Protein AF-A0A5R8LUE7-F1 (afdb_monomer_lite)

Organism: Lacticaseibacillus zeae (NCBI:txid57037)

pLDDT: mean 90.41, std 5.62, range [63.44, 96.69]

Foldseek 3Di:
DQPADQQDFQLVQVVDPVLVVLLCVAFPCCPNDPCVVVRRRPGLNVCCVPVNRPHDPVSSVVSSVCCRVPPD

Structure (mmCIF, N/CA/C/O backbone):
data_AF-A0A5R8LUE7-F1
#
_entry.id   AF-A0A5R8LUE7-F1
#
loop_
_atom_site.group_PDB
_atom_site.id
_atom_site.type_symbol
_atom_site.label_atom_id
_atom_site.label_alt_id
_atom_site.label_comp_id
_atom_site.label_asym_id
_atom_site.label_entity_id
_atom_site.label_seq_id
_atom_site.pdbx_PDB_ins_code
_atom_site.Cartn_x
_atom_site.Cartn_y
_atom_site.Cartn_z
_atom_site.occupancy
_atom_site.B_iso_or_equiv
_atom_site.auth_seq_id
_atom_site.auth_comp_id
_atom_site.auth_asym_id
_atom_site.auth_atom_id
_atom_site.pdbx_PDB_model_num
ATOM 1 N N . MET A 1 1 ? -7.986 4.312 17.266 1.00 63.44 1 MET A N 1
ATOM 2 C CA . MET A 1 1 ? -6.708 3.690 16.854 1.00 63.44 1 MET A CA 1
ATOM 3 C C . MET A 1 1 ? -6.753 3.561 15.346 1.00 63.44 1 MET A C 1
ATOM 5 O O . MET A 1 1 ? -7.817 3.209 14.855 1.00 63.44 1 MET A O 1
ATOM 9 N N . ALA A 1 2 ? -5.679 3.905 14.630 1.00 80.38 2 ALA A N 1
ATOM 10 C CA . ALA A 1 2 ? -5.647 3.747 13.176 1.00 80.38 2 ALA A CA 1
ATOM 11 C C . ALA A 1 2 ? -5.772 2.258 12.827 1.00 80.38 2 ALA A C 1
ATOM 13 O O . ALA A 1 2 ? -5.097 1.426 13.434 1.00 80.38 2 ALA A O 1
ATOM 14 N N . LYS A 1 3 ? -6.677 1.928 11.905 1.00 92.31 3 LYS A N 1
ATOM 15 C CA . LYS A 1 3 ? -6.948 0.550 11.481 1.00 92.31 3 LYS A CA 1
ATOM 16 C C . LYS A 1 3 ? -5.864 0.031 10.538 1.00 92.31 3 LYS A C 1
ATOM 18 O O . LYS A 1 3 ? -5.557 -1.156 10.565 1.00 92.31 3 LYS A O 1
ATOM 23 N N . PHE A 1 4 ? -5.293 0.920 9.730 1.00 95.81 4 PHE A N 1
ATOM 24 C CA . PHE A 1 4 ? -4.214 0.630 8.791 1.00 95.81 4 PHE A CA 1
ATOM 25 C C . PHE A 1 4 ? -2.944 1.385 9.191 1.00 95.81 4 PHE A C 1
ATOM 27 O O . PHE A 1 4 ? -3.018 2.500 9.715 1.00 95.81 4 PHE A O 1
ATOM 34 N N . SER A 1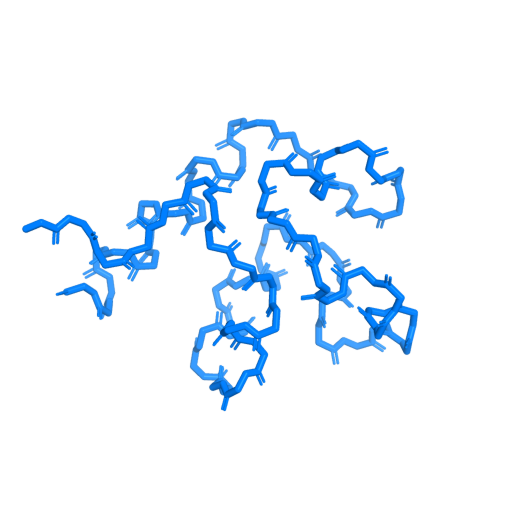 5 ? -1.781 0.790 8.936 1.00 96.38 5 SER A N 1
ATOM 35 C CA . SER A 1 5 ? -0.471 1.361 9.255 1.00 96.38 5 SER A CA 1
ATOM 36 C C . SER A 1 5 ? 0.590 0.927 8.239 1.00 96.38 5 SER A C 1
ATOM 38 O O . SER A 1 5 ? 0.320 0.159 7.316 1.00 96.38 5 SER A O 1
ATOM 40 N N . LYS A 1 6 ? 1.829 1.390 8.436 1.00 95.75 6 LYS A N 1
ATOM 41 C CA . LYS A 1 6 ? 3.001 0.972 7.651 1.00 95.75 6 LYS A CA 1
ATOM 42 C C . LYS A 1 6 ? 3.239 -0.545 7.681 1.00 95.75 6 LYS A C 1
ATOM 44 O O . LYS A 1 6 ? 3.755 -1.089 6.707 1.00 95.75 6 LYS A O 1
ATOM 49 N N . ASP A 1 7 ? 2.815 -1.209 8.758 1.00 96.19 7 ASP A N 1
ATOM 50 C CA . ASP A 1 7 ? 2.950 -2.655 8.974 1.00 96.19 7 ASP A CA 1
ATOM 51 C C . ASP A 1 7 ? 1.831 -3.478 8.322 1.00 96.19 7 ASP A C 1
ATOM 53 O O . ASP A 1 7 ? 1.955 -4.701 8.221 1.00 96.19 7 ASP A O 1
ATOM 57 N N . THR A 1 8 ? 0.747 -2.835 7.867 1.00 95.75 8 THR A N 1
ATOM 58 C CA . THR A 1 8 ? -0.350 -3.516 7.171 1.00 95.75 8 THR A CA 1
ATOM 59 C C . THR A 1 8 ? 0.199 -4.264 5.964 1.00 95.75 8 THR A C 1
ATOM 61 O O . THR A 1 8 ? 0.877 -3.685 5.110 1.00 95.75 8 THR A O 1
ATOM 64 N N . LYS A 1 9 ? -0.099 -5.563 5.869 1.00 95.25 9 LYS A N 1
ATOM 65 C CA . LYS A 1 9 ? 0.328 -6.365 4.721 1.00 95.25 9 LYS A CA 1
ATOM 66 C C . LYS A 1 9 ? -0.562 -6.104 3.522 1.00 95.25 9 LYS A C 1
ATOM 68 O O . LYS A 1 9 ? -1.781 -6.012 3.643 1.00 95.25 9 LYS A O 1
ATOM 73 N N . LEU A 1 10 ? 0.024 -6.119 2.328 1.00 92.69 10 LEU A N 1
ATOM 74 C CA . LEU A 1 10 ? -0.745 -5.976 1.090 1.00 92.69 10 LEU A CA 1
ATOM 75 C C . LEU A 1 10 ? -1.843 -7.050 0.947 1.00 92.69 10 LEU A C 1
ATOM 77 O O . LEU A 1 10 ? -2.920 -6.777 0.429 1.00 92.69 10 LEU A O 1
ATOM 81 N N . SER A 1 11 ? -1.605 -8.264 1.446 1.00 93.38 11 SER A N 1
ATOM 82 C CA . SER A 1 11 ? -2.584 -9.361 1.479 1.00 93.38 11 SER A CA 1
ATOM 83 C C . SER A 1 11 ? -3.841 -9.043 2.287 1.00 93.38 11 SER A C 1
ATOM 85 O O . SER A 1 11 ? -4.915 -9.516 1.918 1.00 93.38 11 SER A O 1
ATOM 87 N N . GLU A 1 12 ? -3.736 -8.227 3.336 1.00 94.31 12 GLU A N 1
ATOM 88 C CA . GLU A 1 12 ? -4.890 -7.773 4.120 1.00 94.31 12 GLU A CA 1
ATOM 89 C C . G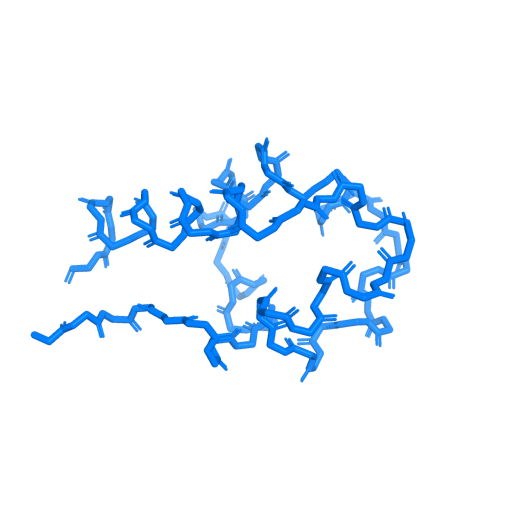LU A 1 12 ? -5.766 -6.818 3.300 1.00 94.31 12 GLU A C 1
ATOM 91 O O . GLU A 1 12 ? -6.990 -6.841 3.413 1.00 94.31 12 GLU A O 1
ATOM 96 N N . LEU A 1 13 ? -5.148 -6.030 2.414 1.00 92.94 13 LEU A N 1
ATOM 97 C CA . LEU A 1 13 ? -5.849 -5.115 1.514 1.00 92.94 13 LEU A CA 1
ATOM 98 C C . LEU A 1 13 ? -6.450 -5.840 0.301 1.00 92.94 13 LEU A C 1
ATOM 100 O O . LEU A 1 13 ? -7.574 -5.549 -0.102 1.00 92.94 13 LEU A O 1
ATOM 104 N N . LEU A 1 14 ? -5.741 -6.837 -0.240 1.00 88.38 14 LEU A N 1
ATOM 105 C CA . LEU A 1 14 ? -6.182 -7.650 -1.382 1.00 88.38 14 LEU A CA 1
ATOM 106 C C . LEU A 1 14 ? -7.473 -8.437 -1.114 1.00 88.38 14 LEU A C 1
ATOM 108 O O . LEU A 1 14 ? -8.162 -8.819 -2.061 1.00 88.38 14 LEU A O 1
ATOM 112 N N . ALA A 1 15 ? -7.813 -8.678 0.154 1.00 85.19 15 ALA A N 1
ATOM 113 C CA . ALA A 1 15 ? -9.039 -9.370 0.541 1.00 85.19 15 ALA A CA 1
ATOM 114 C C . ALA A 1 15 ? -10.318 -8.563 0.238 1.00 85.19 15 ALA A C 1
ATOM 116 O O . ALA A 1 15 ? -11.402 -9.145 0.171 1.00 85.19 15 ALA A O 1
ATOM 117 N N . ASP A 1 16 ? -10.211 -7.246 0.023 1.00 91.00 16 ASP A N 1
ATOM 118 C CA . ASP A 1 16 ? -11.352 -6.367 -0.220 1.00 91.00 16 ASP A CA 1
ATOM 119 C C . ASP A 1 16 ? -11.135 -5.474 -1.451 1.00 91.00 16 ASP A C 1
ATOM 121 O O . ASP A 1 16 ? -10.275 -4.591 -1.495 1.00 91.00 16 ASP A O 1
ATOM 125 N N . LYS A 1 17 ? -12.000 -5.644 -2.457 1.00 89.88 17 LYS A N 1
ATOM 126 C CA . LYS A 1 17 ? -11.975 -4.842 -3.691 1.00 89.88 17 LYS A CA 1
ATOM 127 C C . LYS A 1 17 ? -12.121 -3.336 -3.438 1.00 89.88 17 LYS A C 1
ATOM 129 O O . LYS A 1 17 ? -11.728 -2.546 -4.293 1.00 89.88 17 LYS A O 1
ATOM 134 N N . ARG A 1 18 ? -12.705 -2.920 -2.309 1.00 92.19 18 ARG A N 1
ATOM 135 C CA . ARG A 1 18 ? -12.835 -1.506 -1.927 1.00 92.19 18 ARG A CA 1
ATOM 136 C C . ARG A 1 18 ? -11.484 -0.905 -1.558 1.00 92.19 18 ARG A C 1
ATOM 138 O O . ARG A 1 18 ? -11.198 0.203 -1.998 1.00 92.19 18 ARG A O 1
ATOM 145 N N . TYR A 1 19 ? -10.648 -1.646 -0.828 1.00 94.12 19 TYR A N 1
ATOM 146 C CA . TYR A 1 19 ? -9.300 -1.205 -0.460 1.00 94.12 19 TYR A CA 1
ATOM 147 C C . TYR A 1 19 ? -8.412 -1.134 -1.697 1.00 94.12 19 TYR A C 1
ATOM 149 O O . TYR A 1 19 ? -7.717 -0.143 -1.900 1.00 94.12 19 TYR A O 1
ATOM 157 N N . MET A 1 20 ? -8.533 -2.115 -2.595 1.00 91.25 20 MET A N 1
ATOM 158 C CA . MET A 1 20 ? -7.743 -2.144 -3.827 1.00 91.25 20 MET A CA 1
ATOM 159 C C . MET A 1 20 ? -7.972 -0.938 -4.744 1.00 91.25 20 MET A C 1
ATOM 161 O O . MET A 1 20 ? -7.029 -0.492 -5.384 1.00 91.25 20 MET A O 1
ATOM 165 N N . LYS A 1 21 ? -9.171 -0.336 -4.743 1.00 91.94 21 LYS A N 1
ATOM 166 C CA . LYS A 1 21 ? -9.416 0.924 -5.470 1.00 91.94 21 LYS A CA 1
ATOM 167 C C . LYS A 1 21 ? -8.583 2.097 -4.956 1.00 91.94 21 LYS A C 1
ATOM 169 O O . LYS A 1 21 ? -8.296 3.000 -5.734 1.00 91.94 21 LYS A O 1
ATOM 174 N N . VAL A 1 22 ? -8.262 2.119 -3.664 1.00 94.69 22 VAL A N 1
ATOM 175 C CA . VAL A 1 22 ? -7.368 3.124 -3.074 1.00 94.69 22 VAL A CA 1
ATOM 176 C C . VAL A 1 22 ? -5.919 2.724 -3.340 1.00 94.69 22 VAL A C 1
ATOM 178 O O . VAL A 1 22 ? -5.150 3.547 -3.820 1.00 94.69 22 VAL A O 1
ATOM 181 N N . VAL A 1 23 ? -5.569 1.446 -3.150 1.00 92.38 23 VAL A N 1
ATOM 182 C CA . VAL A 1 23 ? -4.215 0.922 -3.407 1.00 92.38 23 VAL A CA 1
ATOM 183 C C . VAL A 1 23 ? -3.744 1.194 -4.834 1.00 92.38 23 VAL A C 1
ATOM 185 O O . VAL A 1 23 ? -2.645 1.709 -5.004 1.00 92.38 23 VAL A O 1
ATOM 188 N N . ASP A 1 24 ? -4.569 0.940 -5.850 1.00 91.50 24 ASP A N 1
ATOM 189 C CA . ASP A 1 24 ? -4.199 1.145 -7.258 1.00 91.50 24 ASP A CA 1
ATOM 190 C C . ASP A 1 24 ? -3.883 2.608 -7.620 1.00 91.50 24 ASP A C 1
ATOM 192 O O . ASP A 1 24 ? -3.249 2.857 -8.645 1.00 91.50 24 ASP A O 1
ATOM 196 N N . LYS A 1 25 ? -4.301 3.587 -6.802 1.00 92.00 25 LYS A N 1
ATOM 197 C CA . LYS A 1 25 ? -3.949 5.002 -7.008 1.00 92.00 25 LYS A CA 1
ATOM 198 C C . LYS A 1 25 ? -2.488 5.296 -6.669 1.00 92.00 25 LYS A C 1
ATOM 200 O O . LYS A 1 25 ? -1.926 6.240 -7.216 1.00 92.00 25 LYS A O 1
ATOM 205 N N . TYR A 1 26 ? -1.906 4.520 -5.754 1.00 91.81 26 TYR A N 1
ATOM 206 C CA . TYR A 1 26 ? -0.577 4.762 -5.184 1.00 91.81 26 TYR A CA 1
ATOM 207 C C . TYR A 1 26 ? 0.424 3.651 -5.507 1.00 91.81 26 TYR A C 1
ATOM 209 O O . TYR A 1 26 ? 1.622 3.902 -5.544 1.00 91.81 26 TYR A O 1
ATOM 217 N N . VAL A 1 27 ? -0.050 2.430 -5.763 1.00 87.75 27 VAL A N 1
ATOM 218 C CA . VAL A 1 27 ? 0.766 1.280 -6.157 1.00 87.75 27 VAL A CA 1
ATOM 219 C C . VAL A 1 27 ? 0.350 0.841 -7.551 1.00 87.75 27 VAL A C 1
ATOM 221 O O . VAL A 1 27 ? -0.694 0.213 -7.743 1.00 87.75 27 VAL A O 1
ATOM 224 N N . ALA A 1 28 ? 1.188 1.154 -8.537 1.00 82.94 28 ALA A N 1
ATOM 225 C CA . ALA A 1 28 ? 0.907 0.824 -9.923 1.00 82.94 28 ALA A CA 1
ATOM 226 C C . ALA A 1 28 ? 0.793 -0.699 -10.115 1.00 82.94 28 ALA A C 1
ATOM 228 O O . ALA A 1 28 ? 1.711 -1.464 -9.823 1.00 82.94 28 ALA A O 1
ATOM 229 N N . GLY A 1 29 ? -0.350 -1.144 -10.638 1.00 80.75 29 GLY A N 1
ATOM 230 C CA . GLY A 1 29 ? -0.581 -2.547 -10.969 1.00 80.75 29 GLY A CA 1
ATOM 231 C C . GLY A 1 29 ? -0.880 -3.456 -9.775 1.00 80.75 29 GLY A C 1
ATOM 232 O O . GLY A 1 29 ? -0.803 -4.671 -9.934 1.00 80.75 29 GLY A O 1
ATOM 233 N N . ALA A 1 30 ? -1.250 -2.932 -8.604 1.00 85.62 30 ALA A N 1
ATOM 234 C CA . ALA A 1 30 ? -1.573 -3.771 -7.447 1.00 85.62 30 ALA A CA 1
ATOM 235 C C . ALA A 1 30 ? -2.737 -4.749 -7.710 1.00 85.62 30 ALA A C 1
ATOM 237 O O . ALA A 1 30 ? -2.707 -5.881 -7.232 1.00 85.62 30 ALA A O 1
ATOM 238 N N . SER A 1 31 ? -3.750 -4.353 -8.486 1.00 84.06 31 SER A N 1
ATOM 239 C CA . SER A 1 31 ? -4.874 -5.231 -8.851 1.00 84.06 31 SER A CA 1
ATOM 240 C C . SER A 1 31 ? -4.719 -5.960 -10.188 1.00 84.06 31 SER A C 1
ATOM 242 O O . SER A 1 31 ? -5.428 -6.938 -10.433 1.00 84.06 31 SER A O 1
ATOM 244 N N . THR A 1 32 ? -3.813 -5.509 -11.060 1.00 84.31 32 THR A N 1
ATOM 245 C CA . THR A 1 32 ? -3.695 -6.010 -12.441 1.00 84.31 32 THR A CA 1
ATOM 246 C C . THR A 1 32 ? -2.414 -6.788 -12.712 1.00 84.31 32 THR A C 1
ATOM 248 O O . THR A 1 32 ? -2.382 -7.569 -13.661 1.00 84.31 32 THR A O 1
ATOM 251 N N . ASN A 1 33 ? -1.368 -6.619 -11.898 1.00 84.69 33 ASN A N 1
ATOM 252 C CA . ASN A 1 33 ? -0.090 -7.298 -12.070 1.00 84.69 33 ASN A CA 1
ATOM 253 C C . ASN A 1 33 ? -0.134 -8.694 -11.420 1.00 84.69 33 ASN A C 1
ATOM 255 O O . ASN A 1 33 ? -0.195 -8.789 -10.191 1.00 84.69 33 ASN A O 1
ATOM 259 N N . PRO A 1 34 ? -0.019 -9.796 -12.189 1.00 83.88 34 PRO A N 1
ATOM 260 C CA . PRO A 1 34 ? 0.018 -11.150 -11.626 1.00 83.88 34 PRO A CA 1
ATOM 261 C C . PRO A 1 34 ? 1.163 -11.358 -10.621 1.00 83.88 34 PRO A C 1
ATOM 263 O O . PRO A 1 34 ? 1.062 -12.181 -9.710 1.00 83.88 34 PRO A O 1
ATOM 266 N N . GLY A 1 35 ? 2.241 -10.576 -10.748 1.00 86.31 35 GLY A N 1
ATOM 267 C CA . GLY A 1 35 ? 3.377 -10.557 -9.831 1.00 86.31 35 GLY A CA 1
ATOM 268 C C . GLY A 1 35 ? 3.053 -10.039 -8.426 1.00 86.31 35 GLY A C 1
ATOM 269 O O . GLY A 1 35 ? 3.857 -10.248 -7.519 1.00 86.31 35 GLY A O 1
ATOM 270 N N . VAL A 1 36 ? 1.873 -9.443 -8.193 1.00 87.12 36 VAL A N 1
ATOM 271 C CA . VAL A 1 36 ? 1.448 -8.978 -6.858 1.00 87.12 36 VAL A CA 1
ATOM 272 C C . VAL A 1 36 ? 1.451 -10.110 -5.823 1.00 87.12 36 VAL A C 1
ATOM 274 O O . VAL A 1 36 ? 1.717 -9.897 -4.641 1.00 87.12 36 VAL A O 1
ATOM 277 N N . VAL A 1 37 ? 1.246 -11.354 -6.270 1.00 86.50 37 VAL A N 1
ATOM 278 C CA . VAL A 1 37 ? 1.280 -12.547 -5.415 1.00 86.50 37 VAL A CA 1
ATOM 279 C C . VAL A 1 37 ? 2.644 -12.743 -4.745 1.00 86.50 37 VAL A C 1
ATOM 281 O O . VAL A 1 37 ? 2.693 -13.281 -3.640 1.00 86.50 37 VAL A O 1
ATOM 284 N N . MET A 1 38 ? 3.734 -12.280 -5.367 1.00 88.00 38 MET A N 1
ATOM 285 C CA . MET A 1 38 ? 5.088 -12.380 -4.808 1.00 88.00 38 MET A CA 1
ATOM 286 C C . MET A 1 38 ? 5.321 -11.387 -3.665 1.00 88.00 38 MET A C 1
ATOM 288 O O . MET A 1 38 ? 6.126 -11.651 -2.778 1.00 88.00 38 MET A O 1
ATOM 292 N N . VAL A 1 39 ? 4.598 -10.263 -3.665 1.00 89.81 39 VAL A N 1
ATOM 293 C CA . VAL A 1 39 ? 4.787 -9.158 -2.711 1.00 89.81 39 VAL A CA 1
ATOM 294 C C . VAL A 1 39 ? 3.637 -9.015 -1.710 1.00 89.81 39 VAL A C 1
ATOM 296 O O . VAL A 1 39 ? 3.732 -8.229 -0.777 1.00 89.81 39 VAL A O 1
ATOM 299 N N . LYS A 1 40 ? 2.567 -9.815 -1.827 1.00 90.44 40 LYS A N 1
ATOM 300 C CA . LYS A 1 40 ? 1.375 -9.732 -0.956 1.00 90.44 40 LYS A CA 1
ATOM 301 C C . LYS A 1 40 ? 1.653 -9.918 0.544 1.00 90.44 40 LYS A C 1
ATOM 303 O O . LYS A 1 40 ? 0.851 -9.511 1.377 1.00 90.44 40 LYS A O 1
ATOM 308 N N . ASN A 1 41 ? 2.753 -10.575 0.902 1.00 93.56 41 ASN A N 1
ATOM 309 C CA . ASN A 1 41 ? 3.116 -10.812 2.302 1.00 93.56 41 ASN A CA 1
ATOM 310 C C . ASN A 1 41 ? 3.988 -9.696 2.895 1.00 93.56 41 ASN A C 1
ATOM 312 O O . ASN A 1 41 ? 4.264 -9.742 4.093 1.00 93.56 41 ASN A O 1
ATOM 316 N N . LEU A 1 42 ? 4.410 -8.732 2.074 1.00 94.06 42 LEU A N 1
ATOM 317 C CA . LEU A 1 42 ? 5.161 -7.560 2.503 1.00 94.06 42 LEU A CA 1
ATOM 318 C C . LEU A 1 42 ? 4.221 -6.505 3.088 1.00 94.06 42 LEU A C 1
ATOM 320 O O . LEU A 1 42 ? 3.048 -6.415 2.701 1.00 94.06 42 LEU A O 1
ATOM 324 N N . SER A 1 43 ? 4.757 -5.716 4.015 1.00 95.56 43 SER A N 1
ATOM 325 C CA . SER A 1 43 ? 4.088 -4.523 4.522 1.00 95.56 43 SER A CA 1
ATOM 326 C C . SER A 1 43 ? 4.107 -3.391 3.491 1.00 95.56 43 SER A C 1
ATOM 328 O O . SER A 1 43 ? 4.926 -3.395 2.569 1.00 95.56 43 SER A O 1
ATOM 330 N N . LEU A 1 44 ? 3.223 -2.404 3.648 1.00 94.19 44 LEU A N 1
ATOM 331 C CA . LEU A 1 44 ? 3.178 -1.225 2.775 1.00 94.19 44 LEU A CA 1
ATOM 332 C C . LEU A 1 44 ? 4.517 -0.473 2.724 1.00 94.19 44 LEU A C 1
ATOM 334 O O . LEU A 1 44 ? 4.932 -0.033 1.657 1.00 94.19 44 LEU A O 1
ATOM 338 N N . GLU A 1 45 ? 5.233 -0.388 3.845 1.00 94.06 45 GLU A N 1
ATOM 339 C CA . GLU A 1 45 ? 6.574 0.208 3.883 1.00 94.06 45 GLU A CA 1
ATOM 340 C C . GLU A 1 45 ? 7.597 -0.610 3.085 1.00 94.06 45 GLU A C 1
ATOM 342 O O . GLU A 1 45 ? 8.388 -0.063 2.317 1.00 94.06 45 GLU A O 1
ATOM 347 N N . GLN A 1 46 ? 7.550 -1.938 3.198 1.00 94.19 46 GLN A N 1
ATOM 348 C CA . GLN A 1 46 ? 8.455 -2.822 2.466 1.00 94.19 46 GLN A CA 1
ATOM 349 C C . GLN A 1 46 ? 8.215 -2.795 0.951 1.00 94.19 46 GLN A C 1
ATOM 351 O O . GLN A 1 46 ? 9.148 -3.040 0.187 1.00 94.19 46 GLN A O 1
ATOM 356 N N . LEU A 1 47 ? 6.997 -2.474 0.497 1.00 90.44 47 LEU A N 1
ATOM 357 C CA . LEU A 1 47 ? 6.692 -2.348 -0.931 1.00 90.44 47 LEU A CA 1
ATOM 358 C C . LEU A 1 47 ? 7.484 -1.226 -1.613 1.00 90.44 47 LEU A C 1
ATOM 360 O O . LEU A 1 47 ? 7.766 -1.341 -2.801 1.00 90.44 47 LEU A O 1
ATOM 364 N N . ILE A 1 48 ? 7.894 -0.183 -0.885 1.00 90.38 48 ILE A N 1
ATOM 365 C CA . ILE A 1 48 ? 8.695 0.926 -1.437 1.00 90.38 48 ILE A CA 1
ATOM 366 C C . ILE A 1 48 ? 10.052 0.419 -1.946 1.00 90.38 48 ILE A C 1
ATOM 368 O O . ILE A 1 48 ? 10.584 0.920 -2.934 1.00 90.38 48 ILE A O 1
ATOM 372 N N . ALA A 1 49 ? 10.605 -0.616 -1.308 1.00 89.69 49 ALA A N 1
ATOM 373 C CA . ALA A 1 49 ? 11.872 -1.219 -1.714 1.00 89.69 49 ALA A CA 1
ATOM 374 C C . ALA A 1 49 ? 11.764 -2.050 -3.006 1.00 89.69 49 ALA A C 1
ATOM 376 O O . ALA A 1 49 ? 12.775 -2.542 -3.507 1.00 89.69 49 ALA A O 1
ATOM 377 N N . ILE A 1 50 ? 10.553 -2.231 -3.542 1.00 88.19 50 ILE A N 1
ATOM 378 C CA . ILE A 1 50 ? 10.292 -3.014 -4.743 1.00 88.19 50 ILE A CA 1
ATOM 379 C C . ILE A 1 50 ? 10.238 -2.071 -5.955 1.00 88.19 50 ILE A C 1
ATOM 381 O O . ILE A 1 50 ? 9.268 -1.327 -6.103 1.00 88.19 50 ILE A O 1
ATOM 385 N N . PRO A 1 51 ? 11.213 -2.122 -6.885 1.00 83.94 51 PRO A N 1
ATOM 386 C CA . PRO A 1 51 ? 11.282 -1.166 -7.993 1.00 83.94 51 PRO A CA 1
ATOM 387 C C . PRO A 1 51 ? 10.016 -1.124 -8.856 1.00 83.94 51 PRO A C 1
ATOM 389 O O . PRO A 1 51 ? 9.621 -0.056 -9.316 1.00 83.94 51 PRO A O 1
ATOM 392 N N . GLN A 1 52 ? 9.351 -2.271 -9.045 1.00 82.56 52 GLN A N 1
ATOM 393 C CA . GLN A 1 52 ? 8.145 -2.352 -9.872 1.00 82.56 52 GLN A CA 1
ATOM 394 C C . GLN A 1 52 ? 6.885 -1.741 -9.238 1.00 82.56 52 GLN A C 1
ATOM 396 O O . GLN A 1 52 ? 5.883 -1.594 -9.929 1.00 82.56 52 GLN A O 1
ATOM 401 N N . VAL A 1 53 ? 6.893 -1.441 -7.932 1.00 83.12 53 VAL A N 1
ATOM 402 C CA . VAL A 1 53 ? 5.745 -0.837 -7.225 1.00 83.12 53 VAL A CA 1
ATOM 403 C C . VAL A 1 53 ? 5.583 0.633 -7.620 1.00 83.12 53 VAL A C 1
ATOM 405 O O . VAL A 1 53 ? 4.473 1.157 -7.556 1.00 83.12 53 VAL A O 1
ATOM 408 N N . HIS A 1 54 ? 6.666 1.276 -8.084 1.00 83.12 54 HIS A N 1
ATOM 409 C CA . HIS A 1 54 ? 6.686 2.674 -8.521 1.00 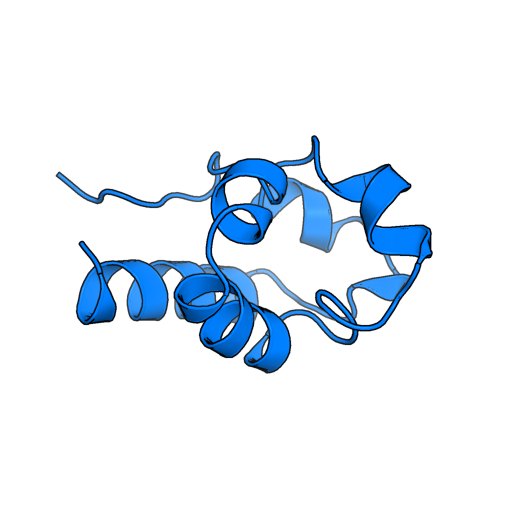83.12 54 HIS A CA 1
ATOM 410 C C . HIS A 1 54 ? 6.069 3.644 -7.496 1.00 83.12 54 HIS A C 1
ATOM 412 O O . HIS A 1 54 ? 5.358 4.573 -7.870 1.00 83.12 54 HIS A O 1
ATOM 418 N N . SER A 1 55 ? 6.349 3.435 -6.206 1.00 85.81 55 SER A N 1
ATOM 419 C CA . SER A 1 55 ? 5.881 4.298 -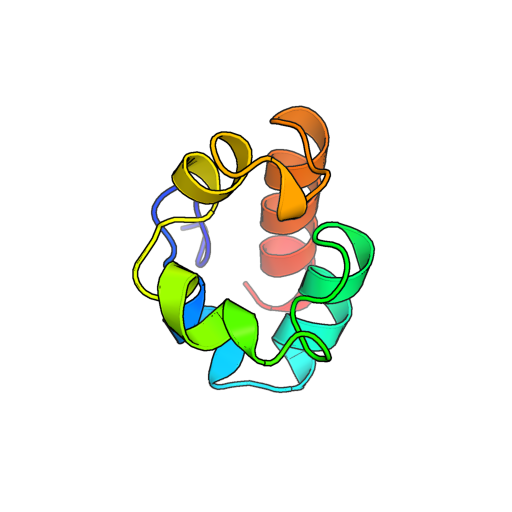5.118 1.00 85.81 55 SER A CA 1
ATOM 420 C C . SER A 1 55 ? 7.032 4.726 -4.214 1.00 85.81 55 SER A C 1
ATOM 422 O O . SER A 1 55 ? 8.036 4.027 -4.099 1.00 85.81 55 SER A O 1
ATOM 424 N N . ASP A 1 56 ? 6.853 5.858 -3.540 1.00 91.06 56 ASP A N 1
ATOM 425 C CA . ASP A 1 56 ? 7.737 6.385 -2.503 1.00 91.06 56 ASP A CA 1
ATOM 426 C C . ASP A 1 56 ? 7.052 6.397 -1.122 1.00 91.06 56 ASP A C 1
ATOM 428 O O . ASP A 1 56 ? 5.880 6.028 -0.978 1.00 91.06 56 ASP A O 1
ATOM 432 N N . GLU A 1 57 ? 7.790 6.820 -0.091 1.00 92.06 57 GLU A N 1
ATOM 433 C CA . GLU A 1 57 ? 7.273 6.903 1.281 1.00 92.06 57 GLU A CA 1
ATOM 434 C C . GLU A 1 57 ? 6.115 7.901 1.413 1.00 92.06 57 GLU A C 1
ATOM 436 O O . GLU A 1 57 ? 5.134 7.625 2.103 1.00 92.06 57 GLU A O 1
ATOM 441 N N . ALA A 1 58 ? 6.180 9.041 0.721 1.00 93.44 58 ALA A N 1
ATOM 442 C CA . ALA A 1 58 ? 5.128 10.053 0.776 1.00 93.44 58 ALA A CA 1
ATOM 443 C C . ALA A 1 58 ? 3.797 9.522 0.217 1.00 93.44 58 ALA A C 1
ATOM 445 O O . ALA A 1 58 ? 2.734 9.783 0.781 1.00 93.44 58 ALA A O 1
ATOM 446 N N . SER A 1 59 ? 3.855 8.754 -0.869 1.00 93.81 59 SER A N 1
ATOM 447 C CA . SER A 1 59 ? 2.696 8.115 -1.489 1.00 93.81 59 SER A CA 1
ATOM 448 C C . SER A 1 59 ? 2.137 6.992 -0.618 1.00 93.81 59 SER A C 1
ATOM 450 O O . SER A 1 59 ? 0.920 6.880 -0.491 1.00 93.81 59 SER A O 1
ATOM 452 N N . MET A 1 60 ? 2.995 6.215 0.053 1.00 93.88 60 MET A N 1
ATOM 453 C CA . MET A 1 60 ? 2.546 5.191 1.006 1.00 93.88 60 MET A CA 1
ATOM 454 C C . MET A 1 60 ? 1.897 5.787 2.256 1.00 93.88 60 MET A C 1
ATOM 456 O O . MET A 1 60 ? 0.895 5.257 2.728 1.00 93.88 60 MET A O 1
ATOM 460 N N . ASN A 1 61 ? 2.399 6.912 2.76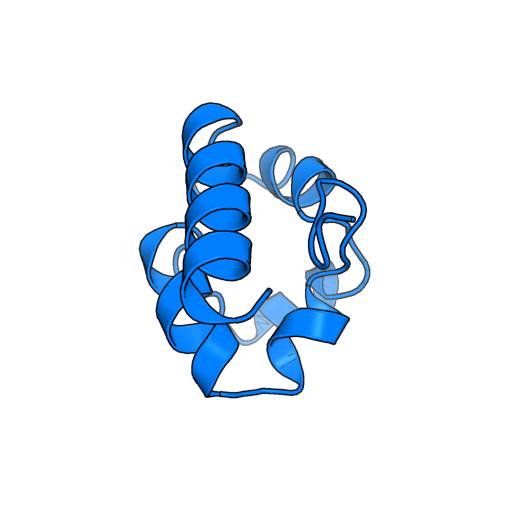8 1.00 94.94 61 ASN A N 1
ATOM 461 C CA . ASN A 1 61 ? 1.741 7.604 3.876 1.00 94.94 61 ASN A CA 1
ATOM 462 C C . ASN A 1 61 ? 0.355 8.114 3.454 1.00 94.94 61 ASN A C 1
ATOM 464 O O . ASN A 1 61 ? -0.622 7.845 4.142 1.00 94.94 61 ASN A O 1
ATOM 468 N N . LYS A 1 62 ? 0.236 8.730 2.268 1.00 96.19 62 LYS A N 1
ATOM 469 C CA . LYS A 1 62 ? -1.066 9.164 1.730 1.00 96.19 62 LYS A CA 1
ATOM 470 C C . LYS A 1 62 ? -2.041 8.008 1.522 1.00 96.19 62 LYS A C 1
ATOM 472 O O . LYS A 1 62 ? -3.220 8.155 1.813 1.00 96.19 62 LYS A O 1
ATOM 477 N N . LEU A 1 63 ? -1.556 6.865 1.037 1.00 95.12 63 LEU A N 1
ATOM 478 C CA . LEU A 1 63 ? -2.345 5.640 0.933 1.00 95.12 63 LEU A CA 1
ATOM 479 C C . LEU A 1 63 ? -2.916 5.242 2.303 1.00 95.12 63 LEU A C 1
ATOM 481 O O . LEU A 1 63 ? -4.105 4.950 2.409 1.00 95.12 63 LEU A O 1
ATOM 485 N N . ILE A 1 64 ? -2.070 5.195 3.336 1.00 96.06 64 ILE A N 1
ATOM 486 C CA . ILE A 1 64 ? -2.471 4.812 4.697 1.00 96.06 64 ILE A CA 1
ATOM 487 C C . ILE A 1 64 ? -3.487 5.811 5.257 1.00 96.06 64 ILE A C 1
ATOM 489 O O . ILE A 1 64 ? -4.484 5.392 5.851 1.00 96.06 64 ILE A O 1
ATOM 493 N N . ASP A 1 65 ? -3.261 7.105 5.044 1.00 96.69 65 ASP A N 1
ATOM 494 C CA . ASP A 1 65 ? -4.172 8.164 5.468 1.00 96.69 65 ASP A CA 1
ATOM 495 C C . ASP A 1 65 ? -5.532 8.013 4.772 1.00 96.69 65 ASP A C 1
ATOM 497 O O . ASP A 1 65 ? -6.547 7.896 5.453 1.00 96.69 65 ASP A O 1
ATOM 501 N N . GLU A 1 66 ? -5.570 7.870 3.441 1.00 96.62 66 GLU A N 1
ATOM 502 C CA . GLU A 1 66 ? -6.826 7.708 2.693 1.00 96.62 66 GLU A CA 1
ATOM 503 C C . GLU A 1 66 ? -7.574 6.423 3.091 1.00 96.62 66 GLU A C 1
ATOM 505 O O . GLU A 1 66 ? -8.803 6.425 3.215 1.00 96.62 66 GLU A O 1
ATOM 510 N N . LEU A 1 67 ? -6.861 5.316 3.332 1.00 96.00 67 LEU A N 1
ATOM 511 C CA . LEU A 1 67 ? -7.469 4.070 3.810 1.00 96.00 67 LEU A CA 1
ATOM 512 C C . LEU A 1 67 ? -8.112 4.240 5.192 1.00 96.00 67 LEU A C 1
ATOM 514 O O . LEU A 1 67 ? -9.210 3.725 5.417 1.00 96.00 67 LEU A O 1
ATOM 518 N N . ASN A 1 68 ? -7.453 4.953 6.107 1.00 96.00 68 ASN A N 1
ATOM 519 C CA . ASN A 1 68 ? -7.989 5.228 7.438 1.00 96.00 68 ASN A CA 1
ATOM 520 C C . ASN A 1 68 ? -9.139 6.245 7.399 1.00 96.00 68 ASN A C 1
ATOM 522 O O . ASN A 1 68 ? -10.127 6.046 8.092 1.00 96.00 68 ASN A O 1
ATOM 526 N N . GLU A 1 69 ? -9.063 7.286 6.572 1.00 95.75 69 GLU A N 1
ATOM 527 C CA . GLU A 1 69 ? -10.148 8.263 6.410 1.00 95.75 69 GLU A CA 1
ATOM 528 C C . GLU A 1 69 ? -11.401 7.641 5.778 1.00 95.75 69 GLU A C 1
ATOM 530 O O . GLU A 1 69 ? -12.525 7.996 6.130 1.00 95.75 69 GLU A O 1
ATOM 535 N N . THR A 1 70 ? -11.218 6.693 4.853 1.00 93.88 70 THR A N 1
ATOM 536 C CA . THR A 1 70 ? -12.329 6.079 4.112 1.00 93.88 70 THR A CA 1
ATOM 537 C C . THR A 1 70 ? -12.914 4.852 4.822 1.00 93.88 70 THR A C 1
ATOM 539 O O . THR A 1 70 ? -14.107 4.570 4.678 1.00 93.88 70 THR A O 1
ATOM 542 N N . PHE A 1 71 ? -12.096 4.076 5.546 1.00 92.00 71 PHE A N 1
ATOM 543 C CA . PHE A 1 71 ? -12.480 2.752 6.066 1.00 92.00 71 PHE A CA 1
ATOM 544 C C . PHE A 1 71 ? -12.032 2.443 7.507 1.00 92.00 71 PHE A C 1
ATOM 546 O O . PHE A 1 71 ? -12.238 1.298 7.953 1.00 92.00 71 PHE A O 1
ATOM 553 N N . GLY A 1 72 ? -11.355 3.384 8.173 1.00 79.75 72 GLY A N 1
ATOM 554 C CA . GLY A 1 72 ? -10.975 3.318 9.589 1.00 79.75 72 G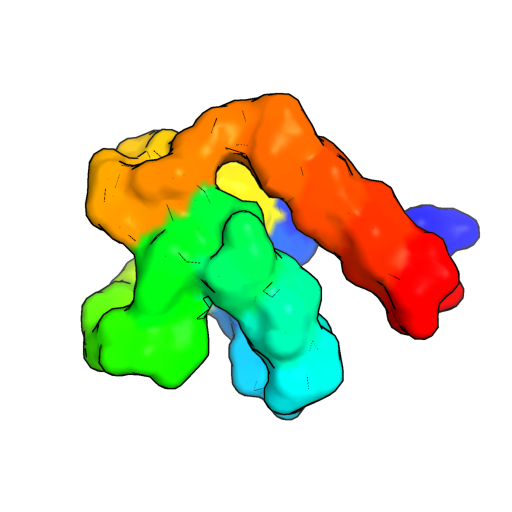LY A CA 1
ATOM 555 C C . GLY A 1 72 ? -12.140 3.639 10.510 1.00 79.75 72 GLY A C 1
ATOM 556 O O . GLY A 1 72 ? -12.161 3.034 11.604 1.00 79.75 72 GLY A O 1
#

Sequence (72 aa):
MAKFSKDTKLSELLADKRYMKVVDKYVAGASTNPGVVMVKNLSLEQLIAIPQVHSDEASMNKLIDELNETFG

Secondary structure (DSSP, 8-state):
--S--TT-BHHHHHT-HHHHHHHHHHSTTTTT-TTHHHHTTSBHHHHTT-GGG---HHHHHHHHHHHHHHH-

Radius of gyration: 10.78 Å; chains: 1; bounding box: 25×23×29 Å